Protein AF-X0Y3Z0-F1 (afdb_monomer_lite)

Structure (mmCIF, N/CA/C/O backbone):
data_AF-X0Y3Z0-F1
#
_entry.id   AF-X0Y3Z0-F1
#
loop_
_atom_site.group_PDB
_atom_site.id
_atom_site.type_symbol
_atom_site.label_atom_id
_atom_site.label_alt_id
_atom_site.label_comp_id
_atom_site.label_asym_id
_atom_site.label_entity_id
_atom_site.label_seq_id
_atom_site.pdbx_PDB_ins_code
_atom_site.Cartn_x
_atom_site.Cartn_y
_atom_site.Cartn_z
_atom_site.occupancy
_atom_site.B_iso_or_equiv
_atom_site.auth_seq_id
_atom_site.auth_comp_id
_atom_site.auth_asym_id
_atom_site.auth_atom_id
_atom_site.pdbx_PDB_model_num
ATOM 1 N N . MET A 1 1 ? -4.631 8.139 -31.916 1.00 45.81 1 MET A N 1
ATOM 2 C CA . MET A 1 1 ? -4.628 7.505 -30.579 1.00 45.81 1 MET A CA 1
ATOM 3 C C . MET A 1 1 ? -3.194 7.488 -30.071 1.00 45.81 1 MET A C 1
ATOM 5 O O . MET A 1 1 ? -2.368 6.796 -30.653 1.00 45.81 1 MET A O 1
ATOM 9 N N . ALA A 1 2 ? -2.859 8.335 -29.095 1.00 47.44 2 ALA A N 1
ATOM 10 C CA . ALA 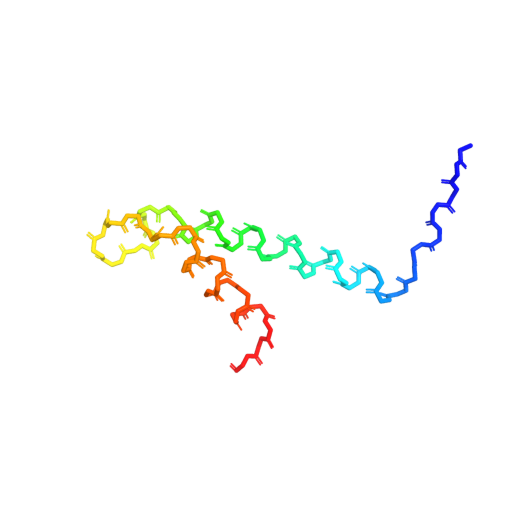A 1 2 ? -1.492 8.461 -28.592 1.00 47.44 2 ALA A CA 1
ATOM 11 C C . ALA A 1 2 ? -1.066 7.154 -27.906 1.00 47.44 2 ALA A C 1
ATOM 13 O O . ALA A 1 2 ? -1.674 6.727 -26.928 1.00 47.44 2 ALA A O 1
ATOM 14 N N . LYS A 1 3 ? 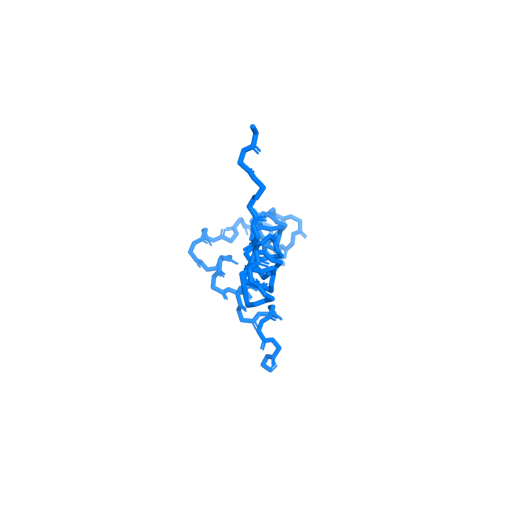-0.041 6.493 -28.447 1.00 55.47 3 LYS A N 1
ATOM 15 C CA . LYS A 1 3 ? 0.519 5.266 -27.879 1.00 55.47 3 LYS A CA 1
ATOM 16 C C . LYS A 1 3 ? 1.433 5.689 -26.732 1.00 55.47 3 LYS A C 1
ATOM 18 O O . LYS A 1 3 ? 2.581 6.052 -26.969 1.00 55.47 3 LYS A O 1
ATOM 23 N N . ALA A 1 4 ? 0.898 5.734 -25.513 1.00 63.41 4 ALA A N 1
ATOM 24 C CA . ALA A 1 4 ? 1.683 6.036 -24.322 1.00 63.41 4 ALA A CA 1
ATOM 25 C C . ALA A 1 4 ? 2.764 4.954 -24.164 1.00 63.41 4 ALA A C 1
ATOM 27 O O . ALA A 1 4 ? 2.488 3.842 -23.715 1.00 63.41 4 ALA A O 1
ATOM 28 N N . ARG A 1 5 ? 3.995 5.249 -24.600 1.00 70.19 5 ARG A N 1
ATOM 29 C CA . ARG A 1 5 ? 5.168 4.423 -24.299 1.00 70.19 5 ARG A CA 1
ATOM 30 C C . ARG A 1 5 ? 5.520 4.664 -22.837 1.00 70.19 5 ARG A C 1
ATOM 32 O O . ARG A 1 5 ? 6.321 5.539 -22.530 1.00 70.19 5 ARG A O 1
ATOM 39 N N . LEU A 1 6 ? 4.855 3.935 -21.948 1.00 76.12 6 LEU A N 1
ATOM 40 C CA . LEU A 1 6 ? 5.176 3.960 -20.529 1.00 76.12 6 LEU A CA 1
ATOM 41 C C . LEU A 1 6 ? 6.575 3.377 -20.345 1.00 76.12 6 LEU A C 1
ATOM 43 O O . LEU A 1 6 ? 6.847 2.249 -20.762 1.00 76.12 6 LEU A O 1
ATOM 47 N N . ASN A 1 7 ? 7.468 4.167 -19.758 1.00 86.25 7 ASN A N 1
ATOM 48 C CA . ASN A 1 7 ? 8.811 3.703 -19.444 1.00 86.25 7 ASN A CA 1
ATOM 49 C C . ASN A 1 7 ? 8.716 2.617 -18.350 1.00 86.25 7 ASN A C 1
ATOM 51 O O . ASN A 1 7 ? 7.812 2.698 -17.513 1.00 86.25 7 ASN A O 1
ATOM 55 N N . PRO A 1 8 ? 9.629 1.632 -18.284 1.00 85.00 8 PRO A N 1
ATOM 56 C CA . PRO A 1 8 ? 9.575 0.568 -17.275 1.00 85.00 8 PRO A CA 1
ATOM 57 C C . PRO A 1 8 ? 9.437 1.100 -15.838 1.00 85.00 8 PRO A C 1
ATOM 59 O O . PRO A 1 8 ? 8.665 0.570 -15.045 1.00 85.00 8 PRO A O 1
ATOM 62 N N . ALA A 1 9 ? 10.099 2.222 -15.536 1.00 87.25 9 ALA A N 1
ATOM 63 C CA . ALA A 1 9 ? 9.974 2.921 -14.258 1.00 87.25 9 ALA A CA 1
ATOM 64 C C . ALA A 1 9 ? 8.550 3.441 -13.975 1.00 87.25 9 ALA A C 1
ATOM 66 O O . ALA A 1 9 ? 8.089 3.377 -12.840 1.00 87.25 9 ALA A O 1
ATOM 67 N N . GLN A 1 10 ? 7.827 3.923 -14.993 1.00 87.50 10 GLN A N 1
ATOM 68 C CA . GLN A 1 10 ? 6.442 4.381 -14.837 1.00 87.50 10 GLN A CA 1
ATOM 69 C C . GLN A 1 10 ? 5.488 3.212 -14.593 1.00 87.50 10 GLN A C 1
ATOM 71 O O . GLN A 1 10 ? 4.557 3.354 -13.810 1.00 87.50 10 GLN A O 1
ATOM 76 N N . ILE A 1 11 ? 5.725 2.061 -15.231 1.00 89.81 11 ILE A N 1
ATOM 77 C CA . ILE A 1 11 ? 4.928 0.845 -15.011 1.00 89.81 11 ILE A CA 1
ATOM 78 C C . ILE A 1 11 ? 5.071 0.383 -13.559 1.00 89.81 11 ILE A C 1
ATOM 80 O O . ILE A 1 11 ? 4.069 0.107 -12.903 1.00 89.81 11 ILE A O 1
ATOM 84 N N . LEU A 1 12 ? 6.303 0.367 -13.041 1.00 89.69 12 LEU A N 1
ATOM 85 C CA . LEU A 1 12 ? 6.564 0.056 -11.637 1.00 89.69 12 LEU A CA 1
ATOM 86 C C . LEU A 1 12 ? 5.890 1.067 -10.707 1.00 89.69 12 LEU A C 1
ATOM 88 O O . LEU A 1 12 ? 5.141 0.661 -9.825 1.00 89.69 12 LEU A O 1
ATOM 92 N N . ALA A 1 13 ? 6.084 2.368 -10.935 1.00 89.44 13 ALA A N 1
ATOM 93 C CA . ALA A 1 13 ? 5.468 3.413 -10.116 1.00 89.44 13 ALA A CA 1
ATOM 94 C C . ALA A 1 13 ? 3.935 3.299 -10.079 1.00 89.44 13 ALA A C 1
ATOM 96 O O . ALA A 1 13 ? 3.333 3.422 -9.014 1.00 89.44 13 ALA A O 1
ATOM 9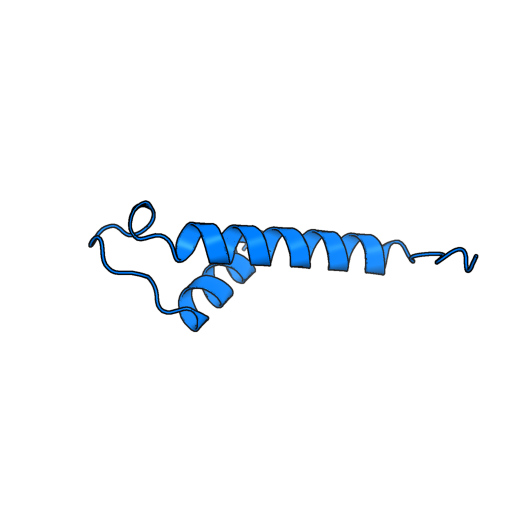7 N N . LEU A 1 14 ? 3.303 3.010 -11.221 1.00 89.81 14 LEU A N 1
ATOM 98 C CA . LEU A 1 14 ? 1.860 2.798 -11.296 1.00 89.81 14 LEU A CA 1
ATOM 99 C C . LEU A 1 14 ? 1.437 1.538 -10.525 1.00 89.81 14 LEU A C 1
ATOM 101 O O . LEU A 1 14 ? 0.435 1.568 -9.816 1.00 89.81 14 LEU A O 1
ATOM 105 N N . GLY A 1 15 ? 2.211 0.453 -10.622 1.00 89.50 15 GLY A N 1
ATOM 106 C CA . GLY A 1 15 ? 1.975 -0.779 -9.868 1.00 89.50 15 GLY A CA 1
ATOM 107 C C . GLY A 1 15 ? 2.041 -0.565 -8.354 1.00 89.50 15 GLY A C 1
ATOM 108 O O . GLY A 1 15 ? 1.130 -0.9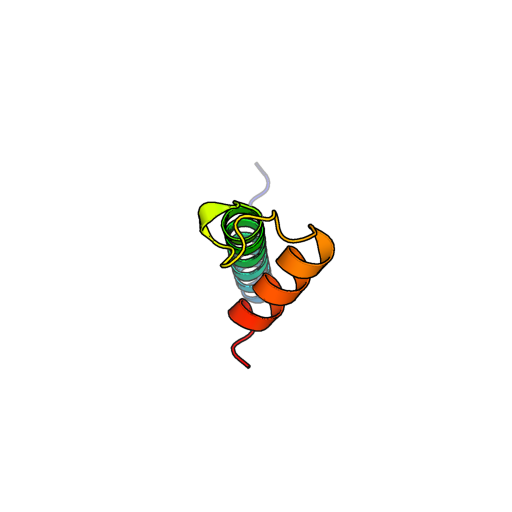79 -7.638 1.00 89.50 15 GLY A O 1
ATOM 109 N N . PHE A 1 16 ? 3.065 0.150 -7.878 1.00 89.81 16 PHE A N 1
ATOM 110 C CA . PHE A 1 16 ? 3.189 0.533 -6.469 1.00 89.81 16 PHE A CA 1
ATOM 111 C C . PHE A 1 16 ? 2.026 1.417 -6.020 1.00 89.81 16 PHE A C 1
ATOM 113 O O . PHE A 1 16 ? 1.413 1.139 -4.993 1.00 89.81 16 PHE A O 1
ATOM 120 N N . LEU A 1 17 ? 1.667 2.435 -6.805 1.00 90.44 17 LEU A N 1
ATOM 121 C CA . LEU A 1 17 ? 0.552 3.325 -6.483 1.00 90.44 17 LEU A CA 1
ATOM 122 C C . LEU A 1 17 ? -0.769 2.554 -6.337 1.00 90.44 17 LEU A C 1
ATOM 124 O O . LEU A 1 17 ? -1.510 2.774 -5.380 1.00 90.44 17 LEU A O 1
ATOM 128 N N . VAL A 1 18 ? -1.050 1.626 -7.255 1.00 91.88 18 VAL A N 1
ATOM 129 C CA . VAL A 1 18 ? -2.253 0.781 -7.199 1.00 91.88 18 VAL A CA 1
ATOM 130 C C . VAL A 1 18 ? -2.246 -0.095 -5.945 1.00 91.88 18 VAL A C 1
ATOM 132 O O . VAL A 1 18 ? -3.252 -0.143 -5.238 1.00 91.88 18 VAL A O 1
ATOM 135 N N . ALA A 1 19 ? -1.120 -0.738 -5.627 1.00 90.38 19 ALA A N 1
ATOM 136 C CA . ALA A 1 19 ? -0.997 -1.562 -4.426 1.00 90.38 19 ALA A CA 1
ATOM 137 C C . ALA A 1 19 ? -1.202 -0.749 -3.133 1.00 90.38 19 ALA A C 1
ATOM 139 O O . ALA A 1 19 ? -1.932 -1.193 -2.247 1.00 90.38 19 ALA A O 1
ATOM 140 N N . ILE A 1 20 ? -0.635 0.460 -3.049 1.00 91.56 20 ILE A N 1
ATOM 141 C CA . ILE A 1 20 ? -0.783 1.363 -1.895 1.00 91.56 20 ILE A CA 1
ATOM 142 C C . ILE A 1 20 ? -2.241 1.785 -1.712 1.00 91.56 20 ILE A C 1
ATOM 144 O O . ILE A 1 20 ? -2.755 1.747 -0.594 1.00 91.56 20 ILE A O 1
ATOM 148 N N . ILE A 1 21 ? -2.933 2.159 -2.793 1.00 90.50 21 ILE A N 1
ATOM 149 C CA . ILE A 1 21 ? -4.347 2.559 -2.734 1.00 90.50 21 ILE A CA 1
ATOM 150 C C . ILE A 1 21 ? -5.212 1.389 -2.256 1.00 90.50 21 ILE A C 1
ATOM 152 O O . ILE A 1 21 ? -6.030 1.562 -1.352 1.00 90.50 21 ILE A O 1
ATOM 156 N N . ILE A 1 22 ? -5.004 0.193 -2.814 1.00 91.44 22 ILE A N 1
ATOM 157 C CA . ILE A 1 22 ? -5.729 -1.015 -2.400 1.00 91.44 22 ILE A CA 1
ATOM 158 C C . ILE A 1 22 ? -5.455 -1.320 -0.921 1.00 91.44 22 ILE A C 1
ATOM 160 O O . ILE A 1 22 ? -6.400 -1.530 -0.160 1.00 91.44 22 ILE A O 1
ATOM 164 N N . GLY A 1 23 ? -4.190 -1.273 -0.495 1.00 87.25 23 GLY A N 1
ATOM 165 C CA . GLY A 1 23 ? -3.792 -1.466 0.899 1.00 87.25 23 GLY A CA 1
ATOM 166 C C . GLY A 1 23 ? -4.446 -0.452 1.837 1.00 87.25 23 GLY A C 1
ATOM 167 O O . GLY A 1 23 ? -5.013 -0.838 2.852 1.00 87.25 23 GLY A O 1
ATOM 168 N N . THR A 1 24 ? -4.460 0.827 1.462 1.00 88.06 24 THR A N 1
ATOM 169 C CA . THR A 1 24 ? -5.061 1.913 2.256 1.00 88.06 24 THR A CA 1
ATOM 170 C C . THR A 1 24 ? -6.566 1.712 2.429 1.00 88.06 24 THR A C 1
ATOM 172 O O . THR A 1 24 ? -7.086 1.870 3.534 1.00 88.06 24 THR A O 1
ATOM 175 N N . ILE A 1 25 ? -7.277 1.330 1.360 1.00 86.62 25 ILE A N 1
ATOM 176 C CA . ILE A 1 25 ? -8.723 1.058 1.400 1.00 86.62 25 ILE A CA 1
ATOM 177 C C . ILE A 1 25 ? -9.015 -0.151 2.295 1.00 86.62 25 ILE A C 1
ATOM 179 O O . ILE A 1 25 ? -9.903 -0.080 3.146 1.00 86.62 25 ILE A O 1
ATOM 183 N N . LEU A 1 26 ? -8.251 -1.236 2.139 1.00 85.81 26 LEU A N 1
ATOM 184 C CA . LEU A 1 26 ? -8.389 -2.439 2.962 1.00 85.81 26 LEU A CA 1
ATOM 185 C C . LEU A 1 26 ? -8.102 -2.154 4.440 1.00 85.81 26 LEU A C 1
ATOM 187 O O . LEU A 1 26 ? -8.832 -2.639 5.301 1.00 85.81 26 LEU A O 1
ATOM 191 N N . LEU A 1 27 ? -7.085 -1.349 4.751 1.00 84.38 27 LEU A N 1
ATOM 192 C CA . LEU A 1 27 ? -6.700 -1.030 6.130 1.00 84.38 27 LEU A CA 1
ATOM 193 C C . LEU A 1 27 ? -7.637 -0.012 6.796 1.00 84.38 27 LEU A C 1
ATOM 195 O O . LEU A 1 27 ? -7.799 -0.017 8.013 1.00 84.38 27 LEU A O 1
ATOM 199 N N . SER A 1 28 ? -8.294 0.832 5.997 1.00 80.44 28 SER A N 1
ATOM 200 C CA . SER A 1 28 ? -9.309 1.779 6.476 1.00 80.44 28 SER A CA 1
ATOM 201 C C . SER A 1 28 ? -10.633 1.095 6.855 1.00 80.44 28 SER A C 1
ATOM 203 O O . SER A 1 28 ? -11.500 1.720 7.477 1.00 80.44 28 SER A O 1
ATOM 205 N N . LEU A 1 29 ? -10.817 -0.183 6.497 1.00 80.81 29 LEU A N 1
ATOM 206 C CA . LEU A 1 29 ? -11.974 -0.968 6.921 1.00 80.81 29 LEU A CA 1
ATOM 207 C C . LEU A 1 29 ? -11.833 -1.399 8.395 1.00 80.81 29 LEU A C 1
ATOM 209 O O . LEU A 1 29 ? -10.790 -1.920 8.784 1.00 80.81 29 LEU A O 1
ATOM 213 N N . PRO A 1 30 ? -12.901 -1.292 9.209 1.00 69.25 30 PRO A N 1
ATOM 214 C CA . PRO A 1 30 ? -12.857 -1.639 10.633 1.00 69.25 30 PRO A CA 1
ATOM 215 C C . PRO A 1 30 ? -12.614 -3.136 10.900 1.00 69.25 30 PRO A C 1
ATOM 217 O O . PRO A 1 30 ? -12.239 -3.504 12.009 1.00 69.25 30 PRO A O 1
ATOM 220 N N . VAL A 1 31 ? -12.790 -4.005 9.892 1.00 77.00 31 VAL A N 1
ATOM 221 C CA . VAL A 1 31 ? -12.466 -5.442 9.986 1.00 77.00 31 VAL A CA 1
ATOM 222 C C . VAL A 1 31 ? -10.958 -5.693 10.094 1.00 77.00 31 VAL A C 1
ATOM 224 O O . VAL A 1 31 ? -10.533 -6.711 10.627 1.00 77.00 31 VAL A O 1
ATOM 227 N N . SER A 1 32 ? -10.157 -4.752 9.597 1.00 75.50 32 SER A N 1
ATOM 228 C CA . SER A 1 32 ? -8.697 -4.835 9.534 1.00 75.50 32 SER A CA 1
ATOM 229 C C . SER A 1 32 ? -8.028 -4.264 10.787 1.00 75.50 32 SER A C 1
ATOM 231 O O . SER A 1 32 ? -6.807 -4.290 10.911 1.00 75.50 32 SER A O 1
ATOM 233 N N . THR A 1 33 ? -8.820 -3.736 11.723 1.00 76.12 33 THR A N 1
ATOM 234 C CA . THR A 1 33 ? -8.348 -3.074 12.941 1.00 76.12 33 THR A CA 1
ATOM 235 C C . THR A 1 33 ? -8.742 -3.868 14.177 1.00 76.12 33 THR A C 1
ATOM 237 O O . THR A 1 33 ? -9.918 -4.155 14.383 1.00 76.12 33 THR A O 1
ATOM 240 N N . VAL A 1 34 ? -7.765 -4.168 15.037 1.00 74.81 34 VAL A N 1
ATOM 241 C CA . VAL A 1 34 ? -7.938 -5.017 16.235 1.00 74.81 34 VAL A CA 1
ATOM 242 C C . VAL A 1 34 ? -9.003 -4.469 17.195 1.00 74.81 34 VAL A C 1
ATOM 244 O O . VAL A 1 34 ? -9.739 -5.228 17.814 1.00 74.81 34 VAL A O 1
ATOM 247 N N . ASN A 1 35 ? -9.130 -3.143 17.267 1.00 75.38 35 ASN A N 1
ATOM 248 C CA . ASN A 1 35 ? -10.064 -2.462 18.167 1.00 75.38 35 ASN A CA 1
ATOM 249 C C . ASN A 1 35 ? -11.426 -2.148 17.514 1.00 75.38 35 ASN A C 1
ATOM 251 O O . ASN A 1 35 ? -12.249 -1.469 18.125 1.00 75.38 35 ASN A O 1
ATOM 255 N N . GLY A 1 36 ? -11.654 -2.554 16.256 1.00 69.06 36 GLY A N 1
ATOM 256 C CA . GLY A 1 36 ? -12.865 -2.222 15.485 1.00 69.06 36 GLY A CA 1
ATOM 257 C C . GLY A 1 36 ? -13.033 -0.730 15.145 1.00 69.06 36 GLY A C 1
ATOM 258 O O . GLY A 1 36 ? -14.066 -0.325 14.611 1.00 69.06 36 GLY A O 1
ATOM 259 N N . GLN A 1 37 ? -12.035 0.099 15.461 1.00 73.31 37 GLN A N 1
ATOM 260 C CA . GLN A 1 37 ? -11.986 1.528 15.152 1.00 73.31 37 GLN A CA 1
ATOM 261 C C . GLN A 1 37 ? -11.306 1.725 13.800 1.00 73.31 37 GLN A C 1
ATOM 263 O O . GLN A 1 37 ? -10.208 1.219 13.596 1.00 73.31 37 GLN A O 1
ATOM 268 N N . ARG A 1 38 ? -11.918 2.502 12.899 1.00 71.56 38 ARG A N 1
ATOM 269 C CA . ARG A 1 38 ? -11.301 2.837 11.606 1.00 71.56 38 ARG A CA 1
ATOM 270 C C . ARG A 1 38 ? -9.932 3.478 11.828 1.00 71.56 38 ARG A C 1
ATOM 272 O O . ARG A 1 38 ? -9.820 4.425 12.605 1.00 71.56 38 ARG A O 1
ATOM 279 N N . LEU A 1 39 ? -8.923 2.987 11.111 1.00 79.25 39 LEU A N 1
ATOM 280 C CA . LEU A 1 39 ? -7.607 3.610 11.111 1.00 79.25 39 LEU A CA 1
ATOM 281 C C . LEU A 1 39 ? -7.719 5.009 10.473 1.00 79.25 39 LEU A C 1
ATOM 283 O O . LEU A 1 39 ? -8.380 5.139 9.434 1.00 79.25 39 LEU A O 1
ATOM 287 N N . PRO A 1 40 ? -7.115 6.061 11.054 1.00 84.50 40 PRO A N 1
ATOM 288 C CA . PRO A 1 40 ? -7.041 7.362 10.402 1.00 84.50 40 PRO A CA 1
ATOM 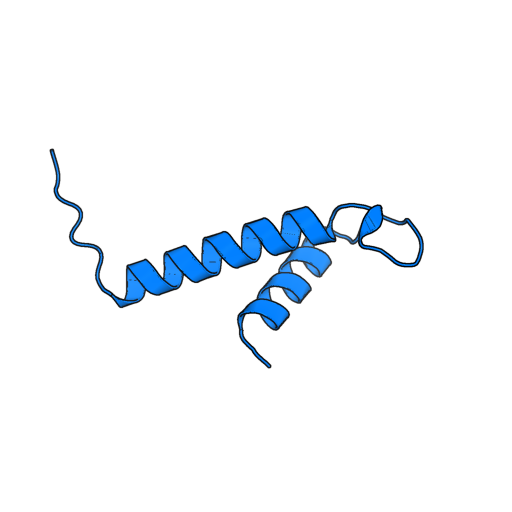289 C C . PRO A 1 40 ? -6.454 7.227 8.992 1.00 84.50 40 PRO A C 1
ATOM 291 O O . PRO A 1 40 ? -5.497 6.489 8.778 1.00 84.50 40 PRO A O 1
ATOM 294 N N . PHE A 1 41 ? -7.018 7.947 8.019 1.00 81.62 41 PHE A N 1
ATOM 295 C CA . PHE A 1 41 ? -6.650 7.788 6.604 1.00 81.62 41 PHE A CA 1
ATOM 296 C C . PHE A 1 41 ? -5.150 8.001 6.340 1.00 81.62 41 PHE A C 1
ATOM 298 O O . PHE A 1 41 ? -4.549 7.277 5.550 1.00 81.62 41 PHE A O 1
ATOM 305 N N . VAL A 1 42 ? -4.540 8.973 7.026 1.00 85.50 42 VAL A N 1
ATOM 306 C CA . VAL A 1 42 ? -3.102 9.268 6.915 1.00 85.50 42 VAL A CA 1
ATOM 307 C C . VAL A 1 42 ? -2.258 8.099 7.427 1.00 85.50 42 VAL A C 1
ATOM 309 O O . VAL A 1 42 ? -1.302 7.706 6.762 1.00 85.50 42 VAL A O 1
ATOM 312 N N . ASP A 1 43 ? -2.652 7.496 8.547 1.00 84.62 43 ASP A N 1
ATOM 313 C CA . ASP A 1 43 ? -1.961 6.338 9.117 1.00 84.62 43 ASP A CA 1
ATOM 314 C C . ASP A 1 43 ? -2.124 5.112 8.212 1.00 84.62 43 ASP A C 1
ATOM 316 O O . ASP A 1 43 ? -1.154 4.408 7.943 1.00 84.62 43 ASP A O 1
ATOM 320 N N . ALA A 1 44 ? -3.324 4.898 7.660 1.00 85.75 44 ALA A N 1
ATOM 321 C CA . ALA A 1 44 ? -3.591 3.801 6.729 1.00 85.75 44 ALA A CA 1
ATOM 322 C C . ALA A 1 44 ? -2.740 3.902 5.461 1.00 85.75 44 ALA A C 1
ATOM 324 O O . ALA A 1 44 ? -2.202 2.893 5.000 1.00 85.75 44 ALA A O 1
ATOM 325 N N . LEU A 1 45 ? -2.579 5.115 4.930 1.00 87.06 45 LEU A N 1
ATOM 326 C CA . LEU A 1 45 ? -1.726 5.382 3.777 1.00 87.06 45 LEU A CA 1
ATOM 327 C C . LEU A 1 45 ? -0.246 5.144 4.102 1.00 87.06 45 LEU A C 1
ATOM 329 O O . LEU A 1 45 ? 0.468 4.522 3.312 1.00 87.06 45 LEU A O 1
ATOM 333 N N . PHE A 1 46 ? 0.212 5.615 5.265 1.00 86.75 46 PHE A N 1
ATOM 334 C CA . PHE A 1 46 ? 1.596 5.444 5.705 1.00 86.75 46 PHE A CA 1
ATOM 335 C C . PHE A 1 46 ? 1.935 3.963 5.910 1.00 86.75 46 PHE A C 1
ATOM 337 O O . PHE A 1 46 ? 2.918 3.468 5.358 1.00 86.75 46 PHE A O 1
ATOM 344 N N . THR A 1 47 ? 1.076 3.227 6.619 1.00 87.75 47 THR A N 1
ATOM 345 C CA . THR A 1 47 ? 1.236 1.785 6.831 1.00 87.75 47 THR A CA 1
ATOM 346 C C . THR A 1 47 ? 1.195 1.008 5.518 1.00 87.75 47 THR A C 1
ATOM 348 O O . THR A 1 47 ? 2.063 0.163 5.296 1.00 87.75 47 THR A O 1
ATOM 351 N N . ALA A 1 48 ? 0.241 1.301 4.625 1.00 88.06 48 ALA A N 1
ATOM 352 C CA . ALA A 1 48 ? 0.167 0.644 3.321 1.00 88.06 48 ALA A CA 1
ATOM 353 C C . ALA A 1 48 ? 1.439 0.881 2.491 1.00 88.06 48 ALA A C 1
ATOM 355 O O . ALA A 1 48 ? 1.962 -0.063 1.904 1.00 88.06 48 ALA A O 1
ATOM 356 N N . THR A 1 49 ? 1.976 2.107 2.506 1.00 90.25 49 THR A N 1
ATOM 357 C CA . THR A 1 49 ? 3.219 2.465 1.802 1.00 90.25 49 THR A CA 1
ATOM 358 C C . 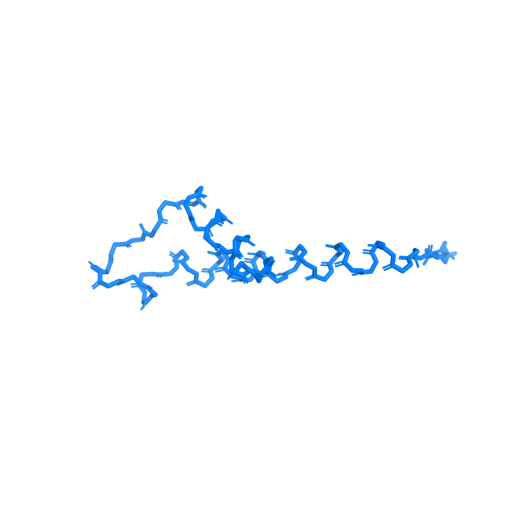THR A 1 49 ? 4.428 1.716 2.365 1.00 90.25 49 THR A C 1
ATOM 360 O O . THR A 1 49 ? 5.140 1.064 1.597 1.00 90.25 49 THR A O 1
ATOM 363 N N . SER A 1 50 ? 4.631 1.729 3.690 1.00 89.50 50 SER A N 1
ATOM 364 C CA . SER A 1 50 ? 5.712 0.969 4.343 1.00 89.50 50 SER A CA 1
ATOM 365 C C . SER A 1 50 ? 5.633 -0.528 4.041 1.00 89.50 50 SER A C 1
ATOM 367 O O . SER A 1 50 ? 6.649 -1.130 3.705 1.00 89.50 50 SER A O 1
ATOM 369 N N . ALA A 1 51 ? 4.432 -1.116 4.078 1.00 86.69 51 ALA A N 1
ATOM 370 C CA . ALA A 1 51 ? 4.235 -2.531 3.767 1.00 86.69 51 ALA A CA 1
ATOM 371 C C . ALA A 1 51 ? 4.555 -2.863 2.297 1.00 86.69 51 ALA A C 1
ATOM 373 O O . ALA A 1 51 ? 5.185 -3.883 2.020 1.00 86.69 51 ALA A O 1
ATOM 374 N N . THR A 1 52 ? 4.165 -2.007 1.343 1.00 85.94 52 THR A N 1
ATOM 375 C CA . THR A 1 52 ? 4.499 -2.210 -0.080 1.00 85.94 52 THR A CA 1
ATOM 376 C C . THR A 1 52 ? 5.977 -2.010 -0.396 1.00 85.94 52 THR A C 1
ATOM 378 O O . THR A 1 52 ? 6.486 -2.662 -1.304 1.00 85.94 52 THR A O 1
ATOM 381 N N . CYS A 1 53 ? 6.679 -1.137 0.329 1.00 86.62 53 CYS A N 1
ATOM 382 C CA . CYS A 1 53 ? 8.103 -0.881 0.111 1.00 86.62 53 CYS A CA 1
ATOM 383 C C . CYS A 1 53 ? 9.034 -1.959 0.698 1.00 86.62 53 CYS A C 1
ATOM 385 O O . CYS A 1 53 ? 10.243 -1.801 0.573 1.00 86.62 53 CYS A O 1
ATOM 387 N N . VAL A 1 54 ? 8.493 -3.052 1.261 1.00 74.31 54 VAL A N 1
ATOM 388 C CA . VAL A 1 54 ? 9.241 -4.204 1.804 1.00 74.31 54 VAL A CA 1
ATOM 389 C C . VAL A 1 54 ? 10.383 -3.756 2.725 1.00 74.31 54 VAL A C 1
ATOM 391 O O . VAL A 1 54 ? 11.558 -3.913 2.401 1.00 74.31 54 VAL A O 1
ATOM 394 N N . THR A 1 55 ? 10.039 -3.140 3.853 1.00 55.09 55 THR A N 1
ATOM 395 C CA . THR A 1 55 ? 10.998 -2.896 4.945 1.00 55.09 55 THR A CA 1
ATOM 396 C C . THR A 1 55 ? 11.241 -4.151 5.762 1.00 55.09 55 THR A C 1
ATOM 398 O O . THR A 1 55 ? 10.224 -4.800 6.102 1.00 55.09 55 THR A O 1
#

pLDDT: mean 81.15, std 10.93, range [45.81, 91.88]

Sequence (55 aa):
MAKARLNPAQILALGFLVAIIIGTILLSLPVSTVNGQRLPFVDALFTATSATCVT

Secondary structure (DSSP, 8-state):
-------HHHHHHHHHHHHHHHHHHHHTSGGGSTTSPPPPHHHHHHHHHHHHTT-

Foldseek 3Di:
DDPPPQDPVNVVVVVLVVQLVVQLVVQQQLVNPPVSDGDPSVVSSVVSNCVSVPD

Organism: NCBI:txid412755

Radius of gyration: 14.54 Å; chains: 1; bounding box: 24×15×49 Å